Protein AF-A0A0S8GE88-F1 (afdb_monomer)

pLDDT: mean 84.16, std 20.48, range [30.36, 98.69]

Mean predicted aligned error: 9.31 Å

Solvent-accessible surface area (backbone atoms only — not comparable to full-atom values): 10341 Å² total; per-residue (Å²): 136,87,84,93,85,81,88,79,83,80,88,72,86,76,81,79,76,88,73,62,73,61,59,55,52,48,56,52,53,50,53,52,52,50,49,49,40,32,50,68,75,67,58,43,57,69,58,52,40,49,48,49,52,51,50,50,52,45,52,56,54,53,48,35,60,75,75,68,49,92,78,54,67,68,59,51,56,49,44,54,44,34,66,74,46,48,46,66,66,29,66,48,44,60,76,39,39,92,66,48,50,63,55,52,54,48,35,53,52,32,36,55,54,24,50,58,34,42,78,68,70,62,64,49,77,63,34,56,58,29,62,52,36,64,48,59,52,52,45,49,51,40,26,75,76,62,34,63,70,54,26,64,70,44,39,66,61,51,56,65,68,62,81,78,53,74,68,59,60,54,54,61,58,74,74,108

Nearest PDB structures (foldseek):
  4txp-assembly2_B  TM=2.944E-01  e=5.274E-01  Homo sapiens
  4txp-assembly3_C  TM=3.033E-01  e=9.139E-01  Homo sapiens

Foldseek 3Di:
DDDDDDDDDDPDPPDPDDPDPVVVVVVVVLLVVQLCCVCPVLVADPLLSVLLSLVVLVLVQVVCVVVVHDDDPVSVVVNVCCVPPVNCVRPLCVVCVVPLVVLVVQLVVLQVVLVVCLVVLNHDPSSVVSPVSSLVSVLVSSCVGPNDVSSVVCSVVSVVSDDDDRVNVNVVSVVD

Radius of gyration: 21.42 Å; Cα contacts (8 Å, |Δi|>4): 110; chains: 1; bounding box: 76×57×39 Å

Structure (mmCIF, N/CA/C/O backbone):
data_AF-A0A0S8GE88-F1
#
_entry.id   AF-A0A0S8GE88-F1
#
loop_
_atom_site.group_PDB
_atom_site.id
_atom_site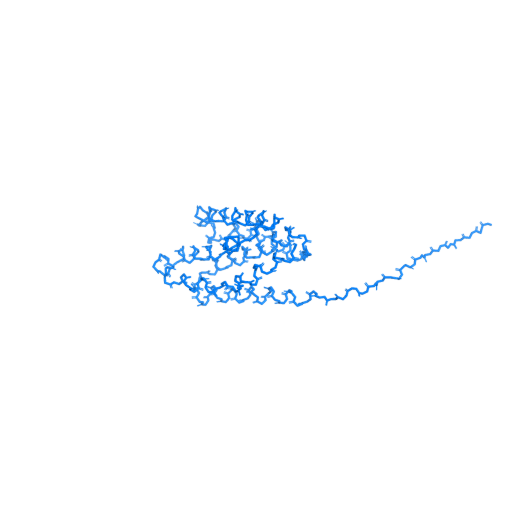.type_symbol
_atom_site.label_atom_id
_atom_site.label_alt_id
_atom_site.label_comp_id
_atom_site.label_asym_id
_atom_site.label_entity_id
_atom_site.label_seq_id
_atom_site.pdbx_PDB_ins_code
_atom_site.Cartn_x
_atom_site.Cartn_y
_atom_site.Cartn_z
_atom_site.occupancy
_atom_site.B_iso_or_equiv
_atom_site.auth_seq_id
_atom_site.auth_comp_id
_atom_site.auth_asym_id
_atom_site.auth_atom_id
_atom_site.pdbx_PDB_model_num
ATOM 1 N N . MET A 1 1 ? 59.898 -41.621 -10.191 1.00 41.25 1 MET A N 1
ATOM 2 C CA . MET A 1 1 ? 59.083 -40.685 -10.989 1.00 41.25 1 MET A CA 1
ATOM 3 C C . MET A 1 1 ? 57.942 -40.261 -10.077 1.00 41.25 1 MET A C 1
ATOM 5 O O . MET A 1 1 ? 57.017 -41.038 -9.924 1.00 41.25 1 MET A O 1
ATOM 9 N N . ASP A 1 2 ? 58.144 -39.310 -9.156 1.00 39.00 2 ASP A N 1
ATOM 10 C CA . ASP A 1 2 ? 58.338 -37.850 -9.366 1.00 39.00 2 ASP A CA 1
ATOM 11 C C . ASP A 1 2 ? 57.037 -37.263 -9.960 1.00 39.00 2 ASP A C 1
ATOM 13 O O . ASP A 1 2 ? 56.684 -37.675 -11.058 1.00 39.00 2 ASP A O 1
ATOM 17 N N . ARG A 1 3 ? 56.228 -36.384 -9.341 1.00 37.03 3 ARG A N 1
ATOM 18 C CA . ARG A 1 3 ? 56.224 -35.611 -8.076 1.00 37.03 3 ARG A CA 1
ATOM 19 C C . ARG A 1 3 ? 54.774 -35.056 -7.879 1.00 37.03 3 ARG A C 1
ATOM 21 O O . ARG A 1 3 ? 54.096 -34.901 -8.895 1.00 37.03 3 ARG A O 1
ATOM 28 N N . PRO A 1 4 ? 54.272 -34.754 -6.662 1.00 53.38 4 PRO A N 1
ATOM 29 C CA . PRO A 1 4 ? 53.002 -34.037 -6.439 1.00 53.38 4 PRO A CA 1
ATOM 30 C C . PRO A 1 4 ? 53.223 -32.524 -6.225 1.00 53.38 4 PRO A C 1
ATOM 32 O O . PRO A 1 4 ? 54.202 -32.177 -5.581 1.00 53.38 4 PRO A O 1
ATOM 35 N N . GLU A 1 5 ? 52.332 -31.661 -6.737 1.00 39.34 5 GLU A N 1
ATOM 36 C CA . GLU A 1 5 ? 52.124 -30.218 -6.423 1.00 39.34 5 GLU A CA 1
ATOM 37 C C . GLU A 1 5 ? 51.097 -29.680 -7.459 1.00 39.34 5 GLU A C 1
ATOM 39 O O . GLU A 1 5 ? 51.093 -30.135 -8.596 1.00 39.34 5 GLU A O 1
ATOM 44 N N . GLU A 1 6 ? 50.104 -28.830 -7.185 1.00 36.81 6 GLU A N 1
ATOM 45 C CA . GLU A 1 6 ? 50.173 -27.544 -6.497 1.00 36.81 6 GLU A CA 1
ATOM 46 C C . GLU A 1 6 ? 48.741 -27.057 -6.174 1.00 36.81 6 GLU A C 1
ATOM 48 O O . GLU A 1 6 ? 47.861 -27.012 -7.038 1.00 36.81 6 GLU A O 1
ATOM 53 N N . ILE A 1 7 ? 48.519 -26.654 -4.923 1.00 42.94 7 ILE A N 1
ATOM 54 C CA . ILE A 1 7 ? 47.364 -25.865 -4.486 1.00 42.94 7 ILE A CA 1
ATOM 55 C C . ILE A 1 7 ? 47.574 -24.441 -5.003 1.00 42.94 7 ILE A C 1
ATOM 57 O O . ILE A 1 7 ? 48.493 -23.755 -4.557 1.00 42.94 7 ILE A O 1
ATOM 61 N N . ARG A 1 8 ? 46.714 -23.963 -5.907 1.00 39.31 8 ARG A N 1
ATOM 62 C CA . ARG A 1 8 ? 46.673 -22.541 -6.265 1.00 39.31 8 ARG A CA 1
ATOM 63 C C . ARG A 1 8 ? 45.590 -21.835 -5.462 1.00 39.31 8 ARG A C 1
ATOM 65 O O . ARG A 1 8 ? 44.418 -21.842 -5.824 1.00 39.31 8 ARG A O 1
ATOM 72 N N . HIS A 1 9 ? 46.023 -21.213 -4.366 1.00 37.72 9 HIS A N 1
ATOM 73 C CA . HIS A 1 9 ? 45.355 -20.047 -3.799 1.00 37.72 9 HIS A CA 1
ATOM 74 C C . HIS A 1 9 ? 45.225 -18.993 -4.899 1.00 37.72 9 HIS A C 1
ATOM 76 O O . HIS A 1 9 ? 46.240 -18.493 -5.379 1.00 37.72 9 HIS A O 1
ATOM 82 N N . ASN A 1 10 ? 43.999 -18.638 -5.280 1.00 39.41 10 ASN A N 1
ATOM 83 C CA . ASN A 1 10 ? 43.773 -17.407 -6.023 1.00 39.41 10 ASN A CA 1
ATOM 84 C C . ASN A 1 10 ? 43.299 -16.341 -5.034 1.00 39.41 10 ASN A C 1
ATOM 86 O O . ASN A 1 10 ? 42.121 -16.250 -4.692 1.00 39.41 10 ASN A O 1
ATOM 90 N N . ALA A 1 11 ? 44.274 -15.595 -4.515 1.00 42.03 11 ALA A N 1
ATOM 91 C CA . ALA A 1 11 ? 44.057 -14.331 -3.841 1.00 42.03 11 ALA A CA 1
ATOM 92 C C . ALA A 1 11 ? 43.712 -13.289 -4.910 1.00 42.03 11 ALA A C 1
ATOM 94 O O . ALA A 1 11 ? 44.535 -12.960 -5.758 1.00 42.03 11 ALA A 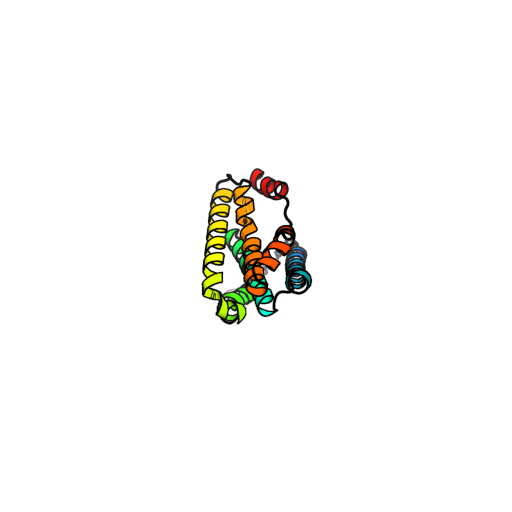O 1
ATOM 95 N N . GLY A 1 12 ? 42.478 -12.806 -4.867 1.00 30.36 12 GLY A N 1
ATOM 96 C CA . GLY A 1 12 ? 41.961 -11.779 -5.764 1.00 30.36 12 GLY A CA 1
ATOM 97 C C . GLY A 1 12 ? 40.589 -11.308 -5.303 1.00 30.36 12 GLY A C 1
ATOM 98 O O . GLY A 1 12 ? 39.675 -11.184 -6.106 1.00 30.36 12 GLY A O 1
ATOM 99 N N . ALA A 1 13 ? 40.417 -11.128 -3.990 1.00 36.03 13 ALA A N 1
ATOM 100 C CA . ALA A 1 13 ? 39.275 -10.404 -3.452 1.00 36.03 13 ALA A CA 1
ATOM 101 C C . ALA A 1 13 ? 39.539 -8.911 -3.673 1.00 36.03 13 ALA A C 1
ATOM 103 O O . ALA A 1 13 ? 40.046 -8.216 -2.791 1.00 36.03 13 ALA A O 1
ATOM 104 N N . GLU A 1 14 ? 39.263 -8.438 -4.887 1.00 34.78 14 GLU A N 1
ATOM 105 C CA . GLU A 1 14 ? 39.133 -7.010 -5.124 1.00 34.78 14 GLU A CA 1
ATOM 106 C C . GLU A 1 14 ? 37.855 -6.528 -4.439 1.00 34.78 14 GLU A C 1
ATOM 108 O O . GLU A 1 14 ? 36.727 -6.913 -4.745 1.00 34.78 14 GLU A O 1
ATOM 113 N N . ASN A 1 15 ? 38.112 -5.728 -3.416 1.00 44.31 15 ASN A N 1
ATOM 114 C CA . ASN A 1 15 ? 37.188 -5.012 -2.570 1.00 44.31 15 ASN A CA 1
ATOM 115 C C . ASN A 1 15 ? 36.405 -3.998 -3.421 1.00 44.31 15 ASN A C 1
ATOM 117 O O . ASN A 1 15 ? 36.845 -2.862 -3.597 1.00 44.31 15 ASN A O 1
ATOM 121 N N . VAL A 1 16 ? 35.259 -4.408 -3.970 1.00 41.22 16 VAL A N 1
ATOM 122 C CA . VAL A 1 16 ? 34.260 -3.460 -4.475 1.00 41.22 16 VAL A CA 1
ATOM 123 C C . VAL A 1 16 ? 33.469 -2.976 -3.268 1.00 41.22 16 VAL A C 1
ATOM 125 O O . VAL A 1 16 ? 32.719 -3.724 -2.639 1.00 41.22 16 VAL A O 1
ATOM 128 N N . GLY A 1 17 ? 33.753 -1.729 -2.909 1.00 34.91 17 GLY A N 1
ATOM 129 C CA . GLY A 1 17 ? 33.316 -1.075 -1.692 1.00 34.91 17 GLY A CA 1
ATOM 130 C C . GLY A 1 17 ? 31.812 -1.141 -1.448 1.00 34.91 17 GLY A C 1
ATOM 131 O O . GLY A 1 17 ? 30.974 -0.922 -2.317 1.00 34.91 17 GLY A O 1
ATOM 132 N N . SER A 1 18 ? 31.520 -1.393 -0.181 1.00 44.56 18 SER A N 1
ATOM 133 C CA . SER A 1 18 ? 30.274 -1.175 0.534 1.00 44.56 18 SER A CA 1
ATOM 134 C C . SER A 1 18 ? 29.598 0.169 0.208 1.00 44.56 18 SER A C 1
ATOM 136 O O . SER A 1 18 ? 29.908 1.182 0.831 1.00 44.56 18 SER A O 1
ATOM 138 N N . GLN A 1 19 ? 28.615 0.156 -0.693 1.00 37.94 19 GLN A N 1
ATOM 139 C CA . GLN A 1 19 ? 27.530 1.157 -0.748 1.00 37.94 19 GLN A CA 1
ATOM 140 C C . GLN A 1 19 ? 26.237 0.654 -0.066 1.00 37.94 19 GLN A C 1
ATOM 142 O O . GLN A 1 19 ? 25.226 1.340 -0.012 1.00 37.94 19 GLN A O 1
ATOM 147 N N . GLN A 1 20 ? 26.272 -0.554 0.501 1.00 43.31 20 GLN A N 1
ATOM 148 C CA . GLN A 1 20 ? 25.097 -1.303 0.950 1.00 43.31 20 GLN A CA 1
ATOM 149 C C . GLN A 1 20 ? 24.474 -0.972 2.328 1.00 43.31 20 GLN A C 1
ATOM 151 O O . GLN A 1 20 ? 23.284 -1.244 2.490 1.00 43.31 20 GLN A O 1
ATOM 156 N N . PRO A 1 21 ? 25.183 -0.423 3.338 1.00 37.91 21 PRO A N 1
ATOM 157 C CA . PRO A 1 21 ? 24.566 -0.206 4.650 1.00 37.91 21 PRO A CA 1
ATOM 158 C C . PRO A 1 21 ? 23.603 0.995 4.692 1.00 37.91 21 PRO A C 1
ATOM 160 O O . PRO A 1 21 ? 22.687 0.991 5.514 1.00 37.91 21 PRO A O 1
ATOM 163 N N . ASP A 1 22 ? 23.765 1.990 3.813 1.00 42.00 22 ASP A N 1
ATOM 164 C CA . ASP A 1 22 ? 22.958 3.220 3.846 1.00 42.00 22 ASP A CA 1
ATOM 165 C C . ASP A 1 22 ? 21.571 3.061 3.198 1.00 42.00 22 ASP A C 1
ATOM 167 O O . ASP A 1 22 ? 20.596 3.566 3.756 1.00 42.00 22 ASP A O 1
ATOM 171 N N . LEU A 1 23 ? 21.435 2.287 2.110 1.00 47.47 23 LEU A N 1
ATOM 172 C CA . LEU A 1 23 ? 20.125 2.030 1.480 1.00 47.47 23 LEU A CA 1
ATOM 173 C C . LEU A 1 23 ? 19.168 1.273 2.415 1.00 47.47 23 LEU A C 1
ATOM 175 O O . LEU A 1 23 ? 18.019 1.673 2.596 1.00 47.47 23 LEU A O 1
ATOM 179 N N . LYS A 1 24 ? 19.659 0.217 3.080 1.00 47.62 24 LYS A N 1
ATOM 180 C CA . LYS A 1 24 ? 18.860 -0.568 4.038 1.00 47.62 24 LYS A CA 1
ATOM 181 C C . LYS A 1 24 ? 18.435 0.250 5.245 1.00 47.62 24 LYS A C 1
ATOM 183 O O . LYS A 1 24 ? 17.316 0.117 5.738 1.00 47.62 24 LYS A O 1
ATOM 188 N N . ARG A 1 25 ? 19.333 1.109 5.734 1.00 44.47 25 ARG A N 1
ATOM 189 C CA . ARG A 1 25 ? 19.006 2.044 6.808 1.00 44.47 25 ARG A CA 1
ATOM 190 C C . ARG A 1 25 ? 17.878 2.973 6.366 1.00 44.47 25 ARG A C 1
ATOM 192 O O . ARG A 1 25 ? 16.945 3.150 7.138 1.00 44.47 25 ARG A O 1
ATOM 199 N N . GLY A 1 26 ? 17.926 3.480 5.132 1.00 50.88 26 GLY A N 1
ATOM 200 C CA . GLY A 1 26 ? 16.847 4.248 4.506 1.00 50.88 26 GLY A CA 1
ATOM 201 C C . GLY A 1 26 ? 15.517 3.493 4.492 1.00 50.88 26 GLY A C 1
ATOM 202 O O . GLY A 1 26 ? 14.560 3.944 5.113 1.00 50.88 26 GLY A O 1
ATOM 203 N N . GLN A 1 27 ? 15.457 2.304 3.886 1.00 57.09 27 GLN A N 1
ATOM 204 C CA . GLN A 1 27 ? 14.223 1.504 3.788 1.00 57.09 27 GLN A CA 1
ATOM 205 C C . GLN A 1 27 ? 13.618 1.146 5.160 1.00 57.09 27 GLN A C 1
ATOM 207 O O . GLN A 1 27 ? 12.407 1.274 5.359 1.00 57.09 27 GLN A O 1
ATOM 212 N N . HIS A 1 28 ? 14.440 0.767 6.145 1.00 55.78 28 HIS A N 1
ATOM 213 C CA . HIS A 1 28 ? 13.969 0.520 7.514 1.00 55.78 28 HIS A CA 1
ATOM 214 C C . HIS A 1 28 ? 13.472 1.794 8.213 1.00 55.78 28 HIS A C 1
ATOM 216 O O . HIS A 1 28 ? 12.466 1.746 8.927 1.00 55.78 28 HIS A O 1
ATOM 222 N N . LEU A 1 29 ? 14.144 2.933 8.008 1.00 51.34 29 LEU A N 1
ATOM 223 C CA . LEU A 1 29 ? 13.694 4.231 8.518 1.00 51.34 29 LEU A CA 1
ATOM 224 C C . LEU A 1 29 ? 12.351 4.633 7.888 1.00 51.34 29 LEU A C 1
ATOM 226 O O . LEU A 1 29 ? 11.464 5.097 8.605 1.00 51.34 29 LEU A O 1
ATOM 230 N N . HIS A 1 30 ? 12.158 4.371 6.592 1.00 76.06 30 HIS A N 1
ATOM 231 C CA . HIS A 1 30 ? 10.892 4.610 5.899 1.00 76.06 30 HIS A CA 1
ATOM 232 C C . HIS A 1 30 ? 9.769 3.711 6.427 1.00 76.06 30 HIS A C 1
ATOM 234 O O . HIS A 1 30 ? 8.693 4.215 6.741 1.00 76.06 30 HIS A O 1
ATOM 240 N N . ALA A 1 31 ? 10.018 2.412 6.624 1.00 82.38 31 ALA A N 1
ATOM 241 C CA . ALA A 1 31 ? 9.021 1.488 7.171 1.00 82.38 31 ALA A CA 1
ATOM 242 C C . ALA A 1 31 ? 8.600 1.849 8.610 1.00 82.38 31 ALA A C 1
ATOM 244 O O . ALA A 1 31 ? 7.418 1.767 8.947 1.00 82.38 31 ALA A O 1
ATOM 245 N N . SER A 1 32 ? 9.542 2.287 9.455 1.00 85.19 32 SER A N 1
ATOM 246 C CA . SER A 1 32 ? 9.224 2.754 10.812 1.00 85.19 32 SER A CA 1
ATOM 247 C C . SER A 1 32 ? 8.385 4.032 10.789 1.00 85.19 32 SER A C 1
ATOM 249 O O . SER A 1 32 ? 7.385 4.112 11.497 1.00 85.19 32 SER A O 1
ATOM 251 N N . ALA A 1 33 ? 8.744 5.007 9.948 1.00 87.81 33 ALA A N 1
ATOM 252 C CA . ALA A 1 33 ? 7.982 6.247 9.809 1.00 87.81 33 ALA A CA 1
ATOM 253 C C . ALA A 1 33 ? 6.565 5.996 9.261 1.00 87.81 33 ALA A C 1
ATOM 255 O O . ALA A 1 33 ? 5.597 6.565 9.764 1.00 87.81 33 ALA A O 1
ATOM 256 N N . LEU A 1 34 ? 6.428 5.097 8.279 1.00 91.31 34 LEU A N 1
ATOM 257 C CA . LEU A 1 34 ? 5.138 4.637 7.754 1.00 91.31 34 LEU A CA 1
ATOM 258 C C . LEU A 1 34 ? 4.286 4.000 8.852 1.00 91.31 34 LEU A C 1
ATOM 260 O O . LEU A 1 34 ? 3.116 4.349 9.008 1.00 91.31 34 LEU A O 1
ATOM 264 N N . LYS A 1 35 ? 4.877 3.106 9.650 1.00 94.44 35 LYS A N 1
ATOM 265 C CA . LYS A 1 35 ? 4.193 2.466 10.776 1.00 94.44 35 LYS A CA 1
ATOM 266 C C . LYS A 1 35 ? 3.692 3.494 11.784 1.00 94.44 35 LYS A C 1
ATOM 268 O O . LYS A 1 35 ? 2.525 3.444 12.173 1.00 94.44 35 LYS A O 1
ATOM 273 N N . ASP A 1 36 ? 4.551 4.424 12.185 1.00 93.44 36 ASP A N 1
ATOM 274 C CA . ASP A 1 36 ? 4.181 5.478 13.124 1.00 93.44 36 ASP A CA 1
ATOM 275 C C . ASP A 1 36 ? 3.064 6.344 12.546 1.00 93.44 36 ASP A C 1
ATOM 277 O O . ASP A 1 36 ? 2.093 6.631 13.242 1.00 93.44 36 ASP A O 1
ATOM 281 N N . HIS A 1 37 ? 3.123 6.694 11.261 1.00 93.19 37 HIS A N 1
ATOM 282 C CA . HIS A 1 37 ? 2.061 7.448 10.603 1.00 93.19 37 HIS A CA 1
ATOM 283 C C . HIS A 1 37 ? 0.725 6.688 10.593 1.00 93.19 37 HIS A C 1
ATOM 285 O O . HIS A 1 37 ? -0.312 7.254 10.947 1.00 93.19 37 HIS A O 1
ATOM 291 N N . PHE A 1 38 ? 0.736 5.396 10.256 1.00 96.75 38 PHE A N 1
ATOM 292 C CA . PHE A 1 38 ? -0.459 4.549 10.255 1.00 96.75 38 PHE A CA 1
ATOM 293 C C . PHE A 1 38 ? -1.110 4.465 11.634 1.00 96.75 38 PHE A C 1
ATOM 295 O O . PHE A 1 38 ? -2.327 4.600 11.748 1.00 96.75 38 PHE A O 1
ATOM 302 N N . LEU A 1 39 ? -0.308 4.285 12.682 1.00 97.25 39 LEU A N 1
ATOM 303 C CA . LEU A 1 39 ? -0.817 4.103 14.039 1.00 97.25 39 LEU A CA 1
ATOM 304 C C . LEU A 1 39 ? -1.192 5.423 14.717 1.00 97.25 39 LEU A C 1
ATOM 306 O O . LEU A 1 39 ? -2.176 5.473 15.448 1.00 97.25 39 LEU A O 1
ATOM 310 N N . THR A 1 40 ? -0.427 6.492 14.495 1.00 94.50 40 THR A N 1
ATOM 311 C CA . THR A 1 40 ? -0.589 7.753 15.240 1.00 94.50 40 THR A CA 1
ATOM 312 C C . THR A 1 40 ? -1.397 8.792 14.480 1.00 94.50 40 THR A C 1
ATOM 314 O O . THR A 1 40 ? -2.252 9.450 15.066 1.00 94.50 40 THR A O 1
ATOM 317 N N . THR A 1 41 ? -1.153 8.942 13.176 1.00 93.31 41 THR A N 1
ATOM 318 C CA . THR A 1 41 ? -1.787 9.989 12.366 1.00 93.31 41 THR A CA 1
ATOM 319 C C . THR A 1 41 ? -3.088 9.485 11.767 1.00 93.31 41 THR A C 1
ATOM 321 O O . THR A 1 41 ? -4.123 10.133 11.902 1.00 93.31 41 THR A O 1
ATOM 324 N N . LEU A 1 42 ? -3.058 8.301 11.153 1.00 95.44 42 LEU A N 1
ATOM 325 C CA . LEU A 1 42 ? -4.250 7.695 10.562 1.00 95.44 42 LEU A CA 1
ATOM 326 C C . LEU A 1 42 ? -5.102 6.939 11.587 1.00 95.44 42 LEU A C 1
ATOM 328 O O . LEU A 1 42 ? -6.253 6.635 11.296 1.00 95.44 42 LEU A O 1
ATOM 332 N N . SER A 1 43 ? -4.560 6.666 12.781 1.00 97.25 43 SER A N 1
ATOM 333 C CA . SER A 1 43 ? -5.240 5.919 13.851 1.00 97.25 43 SER A CA 1
ATOM 334 C C . SER A 1 43 ? -5.781 4.555 13.396 1.00 97.25 43 SER A C 1
ATOM 336 O O . SER A 1 43 ? -6.832 4.106 13.859 1.00 97.25 43 SER A O 1
ATOM 338 N N . LEU A 1 44 ? -5.067 3.890 12.480 1.00 98.38 44 LEU A N 1
ATOM 339 C CA . LEU A 1 44 ? -5.471 2.590 11.957 1.00 98.38 44 LEU A CA 1
ATOM 340 C C . LEU A 1 44 ? -5.385 1.506 13.044 1.00 98.38 44 LEU A C 1
ATOM 342 O O . LEU A 1 44 ? -4.457 1.518 13.858 1.00 98.38 44 LEU A O 1
ATOM 346 N N . PRO A 1 45 ? -6.290 0.508 13.022 1.00 98.44 45 PRO A N 1
ATOM 347 C CA . PRO A 1 45 ? -6.119 -0.720 13.790 1.00 98.44 45 PRO A CA 1
ATOM 348 C C . PRO A 1 45 ? -4.776 -1.389 13.483 1.00 98.44 45 PRO A C 1
ATOM 350 O O . PRO A 1 45 ? -4.295 -1.344 12.345 1.00 98.44 45 PRO A O 1
ATOM 353 N N . GLN A 1 46 ? -4.194 -2.054 14.481 1.00 98.19 46 GLN A N 1
ATOM 354 C CA . GLN A 1 46 ? -2.863 -2.651 14.365 1.00 98.19 46 GLN A CA 1
ATOM 355 C C . GLN A 1 46 ? -2.780 -3.667 13.220 1.00 98.19 46 GLN A C 1
ATOM 357 O O . GLN A 1 46 ? -1.794 -3.695 12.491 1.00 98.19 46 GLN A O 1
ATOM 362 N N . GLU A 1 47 ? -3.825 -4.466 13.024 1.00 98.44 47 GLU A N 1
ATOM 363 C CA . GLU A 1 47 ? -3.902 -5.481 11.978 1.00 98.44 47 GLU A CA 1
ATOM 364 C C . GLU A 1 47 ? -3.938 -4.852 10.581 1.00 98.44 47 GLU A C 1
ATOM 366 O O . GLU A 1 47 ? -3.299 -5.366 9.664 1.00 98.44 47 GLU A O 1
ATOM 371 N N . ALA A 1 48 ? -4.637 -3.724 10.424 1.00 98.62 48 ALA A N 1
ATOM 372 C CA . ALA A 1 48 ? -4.700 -2.986 9.164 1.00 98.62 48 ALA A CA 1
ATOM 373 C C . ALA A 1 48 ? -3.357 -2.314 8.843 1.00 98.62 48 ALA A C 1
ATOM 375 O O . ALA A 1 48 ? -2.876 -2.405 7.714 1.00 98.62 48 ALA A O 1
ATOM 376 N N . ALA A 1 49 ? -2.729 -1.688 9.844 1.00 98.31 49 ALA A N 1
ATOM 377 C CA . ALA A 1 49 ? -1.407 -1.086 9.703 1.00 98.31 49 ALA A CA 1
ATOM 378 C C . ALA A 1 49 ? -0.341 -2.138 9.363 1.00 98.31 49 ALA A C 1
ATOM 380 O O . ALA A 1 49 ? 0.460 -1.919 8.458 1.00 98.31 49 ALA A O 1
ATOM 381 N N . GLN A 1 50 ? -0.356 -3.293 10.040 1.00 98.12 50 GLN A N 1
ATOM 382 C CA . GLN A 1 50 ? 0.572 -4.387 9.753 1.00 98.12 50 GLN A CA 1
ATOM 383 C C . GLN A 1 50 ? 0.383 -4.911 8.329 1.00 98.12 50 GLN A C 1
ATOM 385 O O . GLN A 1 50 ? 1.356 -5.039 7.599 1.00 98.12 50 GLN A O 1
ATOM 390 N N . TRP A 1 51 ? -0.864 -5.126 7.903 1.00 98.50 51 TRP A N 1
ATOM 391 C CA . TRP A 1 51 ? -1.140 -5.593 6.548 1.00 98.50 51 TRP A CA 1
ATOM 392 C C . TRP A 1 51 ? -0.667 -4.605 5.470 1.00 98.50 51 TRP A C 1
ATOM 394 O O . TRP A 1 51 ? -0.104 -5.021 4.461 1.00 98.50 51 TRP A O 1
ATOM 404 N N . LEU A 1 52 ? -0.843 -3.295 5.684 1.00 98.06 52 LEU A N 1
ATOM 405 C CA .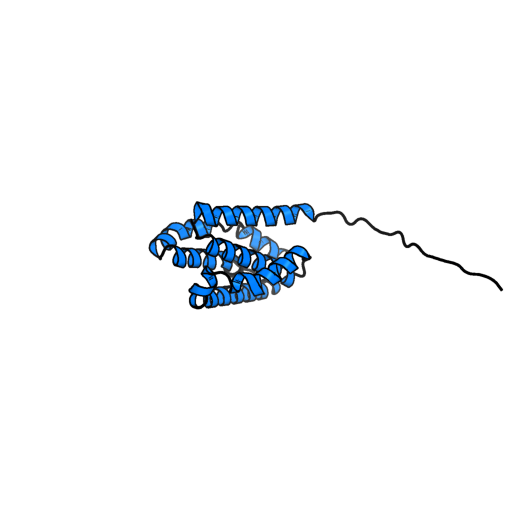 LEU A 1 52 ? -0.301 -2.271 4.787 1.00 98.06 52 LEU A CA 1
ATOM 406 C C . LEU A 1 52 ? 1.234 -2.306 4.740 1.00 98.06 52 LEU A C 1
ATOM 408 O O . LEU A 1 52 ? 1.810 -2.233 3.660 1.00 98.06 52 LEU A O 1
ATOM 412 N N . LEU A 1 53 ? 1.907 -2.470 5.881 1.00 97.38 53 LEU A N 1
ATOM 413 C CA . LEU A 1 53 ? 3.369 -2.596 5.927 1.00 97.38 53 LEU A CA 1
ATOM 414 C C . LEU A 1 53 ? 3.872 -3.858 5.212 1.00 97.38 53 LEU A C 1
ATOM 416 O O . LEU A 1 53 ? 4.904 -3.804 4.541 1.00 97.38 53 LEU A O 1
ATOM 420 N N . ASP A 1 54 ? 3.141 -4.968 5.312 1.00 97.69 54 ASP A N 1
ATOM 421 C CA . ASP A 1 54 ? 3.465 -6.196 4.583 1.00 97.69 54 ASP A CA 1
ATOM 422 C C . ASP A 1 54 ? 3.304 -5.979 3.071 1.00 97.69 54 ASP A C 1
ATOM 424 O O . ASP A 1 54 ? 4.196 -6.340 2.304 1.00 97.69 54 ASP A O 1
ATOM 428 N N . ILE A 1 55 ? 2.237 -5.296 2.636 1.00 97.62 55 ILE A N 1
ATOM 429 C CA . ILE A 1 55 ? 2.063 -4.883 1.234 1.00 97.62 55 ILE A CA 1
ATOM 430 C C . ILE A 1 55 ? 3.201 -3.969 0.776 1.00 97.62 55 ILE A C 1
ATOM 432 O O . ILE A 1 55 ? 3.754 -4.194 -0.296 1.00 97.62 55 ILE A O 1
ATOM 436 N N . TRP A 1 56 ? 3.578 -2.967 1.572 1.00 95.56 56 TRP A N 1
ATOM 437 C CA . TRP A 1 56 ? 4.701 -2.083 1.258 1.00 95.56 56 TRP A CA 1
ATOM 438 C C . TRP A 1 56 ? 5.989 -2.876 1.033 1.00 95.56 56 TRP A C 1
ATOM 440 O O . TRP A 1 56 ? 6.661 -2.689 0.025 1.00 95.56 56 TRP A O 1
ATOM 450 N N . ALA A 1 57 ? 6.297 -3.820 1.923 1.00 95.19 57 ALA A N 1
ATOM 451 C CA . ALA A 1 57 ? 7.448 -4.698 1.765 1.00 95.19 57 ALA A CA 1
ATOM 452 C C . ALA A 1 57 ? 7.396 -5.531 0.472 1.00 95.19 57 ALA A C 1
ATOM 454 O O . ALA A 1 57 ? 8.428 -5.712 -0.169 1.00 95.19 57 ALA A O 1
ATOM 455 N N . CYS A 1 58 ? 6.213 -6.015 0.079 1.00 95.94 58 CYS A N 1
ATOM 456 C CA . CYS A 1 58 ? 6.035 -6.719 -1.192 1.00 95.94 58 CYS A CA 1
ATOM 457 C C . CYS A 1 58 ? 6.292 -5.804 -2.386 1.00 95.94 58 CYS A C 1
ATOM 459 O O . CYS A 1 58 ? 6.947 -6.227 -3.329 1.00 95.94 58 CYS A O 1
ATOM 461 N N . ILE A 1 59 ? 5.779 -4.570 -2.341 1.00 94.19 59 ILE A N 1
ATOM 462 C CA . ILE A 1 59 ? 5.972 -3.580 -3.405 1.00 94.19 59 ILE A CA 1
ATOM 463 C C . ILE A 1 59 ? 7.463 -3.338 -3.613 1.00 94.19 59 ILE A C 1
ATOM 465 O O . ILE A 1 59 ? 7.929 -3.510 -4.728 1.00 94.19 59 ILE A O 1
ATOM 469 N N . GLN A 1 60 ? 8.203 -3.016 -2.546 1.00 92.44 60 GLN A N 1
ATOM 470 C CA . GLN A 1 60 ? 9.644 -2.757 -2.634 1.00 92.44 60 GLN A CA 1
ATOM 471 C C . GLN A 1 60 ? 10.401 -3.965 -3.207 1.00 92.44 60 GLN A C 1
ATOM 473 O O . GLN A 1 60 ? 11.128 -3.828 -4.181 1.00 92.44 60 GLN A O 1
ATOM 478 N N . LEU A 1 61 ? 10.163 -5.168 -2.668 1.00 95.44 61 LEU A N 1
ATOM 479 C CA . LEU A 1 61 ? 10.853 -6.371 -3.138 1.00 95.44 61 LEU A CA 1
ATOM 480 C C . LEU A 1 61 ? 10.523 -6.703 -4.602 1.00 95.44 61 LEU A C 1
ATOM 482 O O . LEU A 1 61 ? 11.392 -7.145 -5.344 1.00 95.44 61 LEU A O 1
ATOM 486 N N . PHE A 1 62 ? 9.261 -6.577 -5.015 1.00 95.19 62 PHE A N 1
ATOM 487 C CA . PHE A 1 62 ? 8.861 -6.922 -6.381 1.00 95.19 62 PHE A CA 1
ATOM 488 C C . PHE A 1 62 ? 9.340 -5.895 -7.410 1.00 95.19 62 PHE A C 1
ATOM 490 O O . PHE A 1 62 ? 9.590 -6.293 -8.546 1.00 95.19 62 PHE A O 1
ATOM 497 N N . ASP A 1 63 ? 9.510 -4.631 -7.015 1.00 93.06 63 ASP A N 1
ATOM 498 C CA . ASP A 1 63 ? 10.177 -3.607 -7.829 1.00 93.06 63 ASP A CA 1
ATOM 499 C C . ASP A 1 63 ? 11.653 -3.980 -8.032 1.00 93.06 63 ASP A C 1
ATOM 501 O O . ASP A 1 63 ? 12.075 -4.156 -9.172 1.00 93.06 63 ASP A O 1
ATOM 505 N N . ASP A 1 64 ? 12.383 -4.286 -6.946 1.00 94.50 64 ASP A N 1
ATOM 506 C CA . ASP A 1 64 ? 13.783 -4.738 -7.019 1.00 94.50 64 ASP A CA 1
ATOM 507 C C . ASP A 1 64 ? 13.932 -5.971 -7.942 1.00 94.50 64 ASP A C 1
ATOM 509 O O . ASP A 1 64 ? 14.877 -6.085 -8.725 1.00 94.50 64 ASP A O 1
ATOM 513 N N . VAL A 1 65 ? 12.980 -6.917 -7.886 1.00 95.12 65 VAL A N 1
ATOM 514 C CA . VAL A 1 65 ? 12.946 -8.083 -8.792 1.00 95.12 65 VAL A CA 1
ATOM 515 C C . VAL A 1 65 ? 12.775 -7.658 -10.251 1.00 95.12 65 VAL A C 1
ATOM 517 O O . VAL A 1 65 ? 13.438 -8.223 -11.124 1.00 95.12 65 VAL A O 1
ATOM 520 N N . ALA A 1 66 ? 11.858 -6.732 -10.533 1.00 93.00 66 ALA A N 1
ATOM 521 C CA . ALA A 1 66 ? 11.554 -6.290 -11.891 1.00 93.00 66 ALA A CA 1
ATOM 522 C C . ALA A 1 66 ? 12.722 -5.514 -12.518 1.00 93.00 66 ALA A C 1
ATOM 524 O O . ALA A 1 66 ? 13.005 -5.686 -13.708 1.00 93.00 66 ALA A O 1
ATOM 525 N N . ASP A 1 67 ? 13.439 -4.736 -11.711 1.00 90.88 67 ASP A N 1
ATOM 526 C CA . ASP A 1 67 ? 14.585 -3.936 -12.151 1.00 90.88 67 ASP A CA 1
ATOM 527 C C . ASP A 1 67 ? 15.903 -4.720 -12.171 1.00 90.88 67 ASP A C 1
ATOM 529 O O . ASP A 1 67 ? 16.891 -4.288 -12.766 1.00 90.88 67 ASP A O 1
ATOM 533 N N . GLY A 1 68 ? 15.895 -5.948 -11.642 1.00 93.62 68 GLY A N 1
ATOM 534 C CA . GLY A 1 68 ? 17.074 -6.810 -11.595 1.00 93.62 68 GLY A CA 1
ATOM 535 C C . GLY A 1 68 ? 18.074 -6.384 -10.522 1.00 93.62 68 GLY A C 1
ATOM 536 O O . GLY A 1 68 ? 19.258 -6.727 -10.610 1.00 93.62 68 GLY A O 1
ATOM 537 N N . ASP A 1 69 ? 17.597 -5.661 -9.513 1.00 94.00 69 ASP A N 1
ATOM 538 C CA . ASP A 1 69 ? 18.388 -5.181 -8.399 1.00 94.00 69 ASP A CA 1
ATOM 539 C C . ASP A 1 69 ? 18.768 -6.301 -7.431 1.00 94.00 69 ASP A C 1
ATOM 541 O O . ASP A 1 69 ? 18.254 -7.428 -7.426 1.00 94.00 69 ASP A O 1
ATOM 545 N N . ARG A 1 70 ? 19.755 -5.999 -6.585 1.00 93.94 70 ARG A N 1
ATOM 546 C CA . ARG A 1 70 ? 20.231 -6.963 -5.600 1.00 93.94 70 ARG A CA 1
ATOM 547 C C . ARG A 1 70 ? 19.225 -7.107 -4.463 1.00 93.94 70 ARG A C 1
ATOM 549 O O . ARG A 1 70 ? 19.142 -6.257 -3.586 1.00 93.94 70 ARG A O 1
ATOM 556 N N . ILE A 1 71 ? 18.634 -8.290 -4.391 1.00 94.31 71 ILE A N 1
ATOM 557 C CA . ILE A 1 71 ? 17.742 -8.692 -3.308 1.00 94.31 71 ILE A CA 1
ATOM 558 C C . ILE A 1 71 ? 18.535 -9.266 -2.132 1.00 94.31 71 ILE A C 1
ATOM 560 O O . ILE A 1 71 ? 19.427 -10.108 -2.297 1.00 94.31 71 ILE A O 1
ATOM 564 N N . ASP A 1 72 ? 18.190 -8.833 -0.925 1.00 93.12 72 ASP A N 1
ATOM 565 C CA . ASP A 1 72 ? 18.693 -9.442 0.296 1.00 93.12 72 ASP A CA 1
ATOM 566 C C . ASP A 1 72 ? 17.936 -10.724 0.654 1.00 93.12 72 ASP A C 1
ATOM 568 O O . ASP A 1 72 ? 16.722 -10.833 0.478 1.00 93.12 72 ASP A O 1
ATOM 572 N N . ARG A 1 73 ? 18.665 -11.715 1.177 1.00 94.25 73 ARG A N 1
ATOM 573 C CA . ARG A 1 73 ? 18.081 -13.020 1.470 1.00 94.25 73 ARG A CA 1
ATOM 574 C C . ARG A 1 73 ? 17.069 -12.970 2.613 1.00 94.25 73 ARG A C 1
ATOM 576 O O . ARG A 1 73 ? 16.036 -13.626 2.503 1.00 94.25 73 ARG A O 1
ATOM 583 N N . ASP A 1 74 ? 17.346 -12.202 3.661 1.00 94.19 74 ASP A N 1
ATOM 584 C CA . ASP A 1 74 ? 16.464 -12.119 4.824 1.00 94.19 74 ASP A CA 1
ATOM 585 C C . ASP A 1 74 ? 15.174 -11.373 4.457 1.00 94.19 74 ASP A C 1
ATOM 587 O O . ASP A 1 74 ? 14.083 -11.771 4.871 1.00 94.19 74 ASP A O 1
ATOM 591 N N . ASP A 1 75 ? 15.279 -10.339 3.616 1.00 91.44 75 ASP A N 1
ATOM 592 C CA . ASP A 1 75 ? 14.118 -9.614 3.096 1.00 91.44 75 ASP A CA 1
ATOM 593 C C . ASP A 1 75 ? 13.253 -10.497 2.190 1.00 91.44 75 ASP A C 1
ATOM 595 O O . ASP A 1 75 ? 12.029 -10.524 2.349 1.00 91.44 75 ASP A O 1
ATOM 599 N N . LEU A 1 76 ? 13.874 -11.285 1.306 1.00 95.94 76 LEU A N 1
ATOM 600 C CA . LEU A 1 76 ? 13.172 -12.269 0.484 1.00 95.94 76 LEU A CA 1
ATOM 601 C C . LEU A 1 76 ? 12.426 -13.297 1.344 1.00 95.94 76 LEU A C 1
ATOM 603 O O . LEU A 1 76 ? 11.229 -13.506 1.148 1.00 95.94 76 LEU A O 1
ATOM 607 N N . ASP A 1 77 ? 13.111 -13.933 2.297 1.00 97.31 77 ASP A N 1
ATOM 608 C CA . ASP A 1 77 ? 12.516 -14.976 3.138 1.00 97.31 77 ASP A CA 1
ATOM 609 C C . ASP A 1 77 ? 11.366 -14.406 3.996 1.00 97.31 77 ASP A C 1
ATOM 611 O O . ASP A 1 77 ? 10.308 -15.036 4.118 1.00 97.31 77 ASP A O 1
ATOM 615 N N . ARG A 1 78 ? 11.514 -13.176 4.510 1.00 96.06 78 ARG A N 1
ATOM 616 C CA . ARG A 1 78 ? 10.451 -12.464 5.235 1.00 96.06 78 ARG A CA 1
ATOM 617 C C . ARG A 1 78 ? 9.237 -12.193 4.352 1.00 96.06 78 ARG A C 1
ATOM 619 O O . ARG A 1 78 ? 8.116 -12.463 4.772 1.00 96.06 78 ARG A O 1
ATOM 626 N N . VAL A 1 79 ? 9.427 -11.657 3.147 1.00 97.50 79 VAL A N 1
ATOM 627 C CA . VAL A 1 79 ? 8.312 -11.316 2.248 1.00 97.50 79 VAL A CA 1
ATOM 628 C C . VAL A 1 79 ? 7.619 -12.569 1.711 1.00 97.50 79 VAL A C 1
ATOM 630 O O . VAL A 1 79 ? 6.395 -12.576 1.592 1.00 97.50 79 VAL A O 1
ATOM 633 N N . ILE A 1 80 ? 8.348 -13.661 1.455 1.00 98.06 80 ILE A N 1
ATOM 634 C CA . ILE A 1 80 ? 7.740 -14.961 1.119 1.00 98.06 80 ILE A CA 1
ATOM 635 C C . ILE A 1 80 ? 6.792 -15.407 2.236 1.00 98.06 80 ILE A C 1
ATOM 637 O O . ILE A 1 80 ? 5.656 -15.801 1.971 1.00 98.06 80 ILE A O 1
ATOM 641 N N . TRP A 1 81 ? 7.234 -15.332 3.492 1.00 98.31 81 TRP A N 1
ATOM 642 C CA . TRP A 1 81 ? 6.392 -15.709 4.623 1.00 98.31 81 TRP A CA 1
ATOM 643 C C . TRP A 1 81 ? 5.201 -14.758 4.797 1.00 98.31 81 TRP A C 1
ATOM 645 O O . TRP A 1 81 ? 4.063 -15.212 4.940 1.00 98.31 81 TRP A O 1
ATOM 655 N N . ALA A 1 82 ? 5.440 -13.449 4.700 1.00 97.38 82 ALA A N 1
ATOM 656 C CA . ALA A 1 82 ? 4.395 -12.441 4.808 1.00 97.38 82 ALA A CA 1
ATOM 657 C C . ALA A 1 82 ? 3.300 -12.653 3.749 1.00 97.38 82 ALA A C 1
ATOM 659 O O . ALA A 1 82 ? 2.120 -12.735 4.078 1.00 97.38 82 ALA A O 1
ATOM 660 N N . THR A 1 83 ? 3.679 -12.836 2.483 1.00 97.56 83 THR A N 1
ATOM 661 C CA . THR A 1 83 ? 2.733 -12.990 1.363 1.00 97.56 83 THR A CA 1
ATOM 662 C C . THR A 1 83 ? 1.931 -14.283 1.409 1.00 97.56 83 THR A C 1
ATOM 664 O O . THR A 1 83 ? 0.739 -14.275 1.097 1.00 97.56 83 THR A O 1
ATOM 667 N N . LEU A 1 84 ? 2.565 -15.400 1.773 1.00 98.00 84 LEU A N 1
ATOM 668 C CA . LEU A 1 84 ? 1.940 -16.721 1.700 1.00 98.00 84 LEU A CA 1
ATOM 669 C C . LEU A 1 84 ? 1.249 -17.139 3.000 1.00 98.00 84 LEU A C 1
ATOM 671 O O . LEU A 1 84 ? 0.365 -17.996 2.961 1.00 98.00 84 LEU A O 1
ATOM 675 N N . VAL A 1 85 ? 1.638 -16.557 4.138 1.00 98.19 85 VAL A N 1
ATOM 676 C CA . VAL A 1 85 ? 1.161 -16.973 5.463 1.00 98.19 85 VAL A CA 1
ATOM 677 C C . VAL A 1 85 ? 0.524 -15.815 6.217 1.00 98.19 85 VAL A C 1
ATOM 679 O O . VAL A 1 85 ? -0.659 -15.892 6.548 1.00 98.19 85 VAL A O 1
ATOM 682 N N . GLU A 1 86 ? 1.264 -14.739 6.485 1.00 98.06 86 GLU A N 1
ATOM 683 C CA . GLU A 1 86 ? 0.807 -13.707 7.429 1.00 98.06 86 GLU A CA 1
ATOM 684 C C . GLU A 1 86 ? -0.304 -12.834 6.852 1.00 98.06 86 GLU A C 1
ATOM 686 O O . GLU A 1 86 ? -1.320 -12.624 7.510 1.00 98.06 86 GLU A O 1
ATOM 691 N N . MET A 1 87 ? -0.172 -12.380 5.606 1.00 98.06 87 MET A N 1
ATOM 692 C CA . MET A 1 87 ? -1.175 -11.546 4.954 1.00 98.06 87 MET A CA 1
ATOM 693 C C . MET A 1 87 ? -2.509 -12.285 4.764 1.00 98.06 87 MET A C 1
ATOM 695 O O . MET A 1 87 ? -3.535 -11.709 5.130 1.00 98.06 87 MET A O 1
ATOM 699 N N . PRO A 1 88 ? -2.560 -13.543 4.268 1.00 97.62 88 PRO A N 1
ATOM 700 C CA . PRO A 1 88 ? -3.810 -14.303 4.220 1.00 97.62 88 PRO A CA 1
ATOM 701 C C . PRO A 1 88 ? -4.405 -14.590 5.606 1.00 97.62 88 PRO A C 1
ATOM 703 O O . PRO A 1 88 ? -5.628 -14.634 5.742 1.00 97.62 88 PRO A O 1
ATOM 706 N N . ALA A 1 89 ? -3.562 -14.780 6.628 1.00 98.12 89 ALA A N 1
ATOM 707 C CA . ALA A 1 89 ? -3.994 -15.035 8.003 1.00 98.12 89 ALA A CA 1
ATOM 708 C C . ALA A 1 89 ? -4.354 -13.761 8.790 1.00 98.12 89 ALA A C 1
ATOM 710 O O . ALA A 1 89 ? -4.950 -13.853 9.865 1.00 98.12 89 ALA A O 1
ATOM 711 N N . ASN A 1 90 ? -4.012 -12.576 8.281 1.00 98.62 90 ASN A N 1
ATOM 712 C CA . ASN A 1 90 ? -4.273 -11.304 8.939 1.00 98.62 90 ASN A CA 1
ATOM 713 C C . ASN A 1 90 ? -5.796 -11.091 9.110 1.00 98.62 90 ASN A C 1
ATOM 715 O O . ASN A 1 90 ? -6.519 -11.084 8.110 1.00 98.62 90 ASN A O 1
ATOM 719 N N . PRO A 1 91 ? -6.318 -10.869 10.335 1.00 98.56 91 PRO A N 1
ATOM 720 C CA . PRO A 1 91 ? -7.763 -10.757 10.568 1.00 98.56 91 PRO A CA 1
ATOM 721 C C . PRO A 1 91 ? -8.449 -9.613 9.805 1.00 98.56 91 PRO A C 1
ATOM 723 O O . PRO A 1 91 ? -9.595 -9.755 9.358 1.00 98.56 91 PRO A O 1
ATOM 726 N N . PHE A 1 92 ? -7.758 -8.481 9.630 1.00 98.69 92 PHE A N 1
ATOM 727 C CA . PHE A 1 92 ? -8.267 -7.363 8.838 1.00 98.69 92 PHE A CA 1
ATOM 728 C C . PHE A 1 92 ? -8.414 -7.778 7.373 1.00 98.69 92 PHE A C 1
ATOM 730 O O . PHE A 1 92 ? -9.496 -7.634 6.803 1.00 98.69 92 PHE A O 1
ATOM 737 N N . PHE A 1 93 ? -7.377 -8.375 6.783 1.00 98.69 93 PHE A N 1
ATOM 738 C CA . PHE A 1 93 ? -7.450 -8.847 5.403 1.00 98.69 93 PHE A CA 1
ATOM 739 C C . PHE A 1 93 ? -8.476 -9.966 5.230 1.00 98.69 93 PHE A C 1
ATOM 741 O O . PHE A 1 93 ? -9.327 -9.875 4.350 1.00 98.69 93 PHE A O 1
ATOM 748 N N . ALA A 1 94 ? -8.470 -10.983 6.091 1.00 98.31 94 ALA A N 1
ATOM 749 C CA . ALA A 1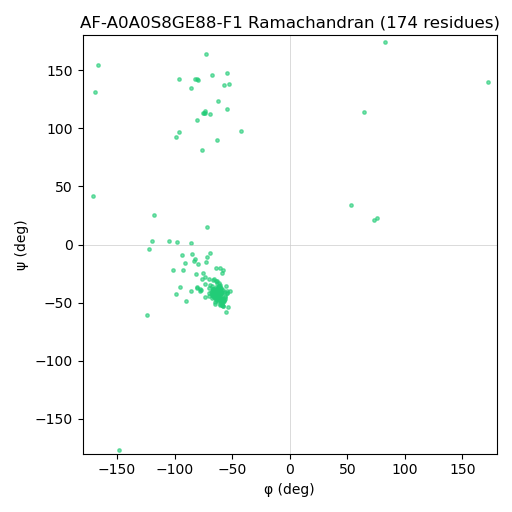 94 ? -9.389 -12.113 6.007 1.00 98.31 94 ALA A CA 1
ATOM 750 C C . ALA A 1 94 ? -10.861 -11.658 5.983 1.00 98.31 94 ALA A C 1
ATOM 752 O O . ALA A 1 94 ? -11.647 -12.138 5.164 1.00 98.31 94 ALA A O 1
ATOM 753 N N . SER A 1 95 ? -11.222 -10.674 6.814 1.00 98.38 95 SER A N 1
ATOM 754 C CA . SER A 1 95 ? -12.588 -10.134 6.886 1.00 98.38 95 SER A CA 1
ATOM 755 C C . SER A 1 95 ? -12.941 -9.123 5.784 1.00 98.38 95 SER A C 1
ATOM 757 O O . SER A 1 95 ? -14.125 -8.854 5.559 1.00 98.38 95 SER A O 1
ATOM 759 N N . ARG A 1 96 ? -11.948 -8.552 5.087 1.00 98.38 96 ARG A N 1
ATOM 760 C CA . ARG A 1 96 ? -12.125 -7.498 4.066 1.00 98.38 96 ARG A CA 1
ATOM 761 C C . ARG A 1 96 ? -11.622 -7.883 2.671 1.00 98.38 96 ARG A C 1
ATOM 763 O O . ARG A 1 96 ? -11.702 -7.070 1.754 1.00 98.38 96 ARG A O 1
ATOM 770 N N . SER A 1 97 ? -11.152 -9.110 2.484 1.00 98.19 97 SER A N 1
ATOM 771 C CA . SER A 1 97 ? -10.486 -9.594 1.266 1.00 98.19 97 SER A CA 1
ATOM 772 C C . SER A 1 97 ? -11.314 -9.372 0.000 1.00 98.19 97 SER A C 1
ATOM 774 O O . SER A 1 97 ? -10.785 -8.888 -0.995 1.00 98.19 97 SER A O 1
ATOM 776 N N . ALA A 1 98 ? -12.626 -9.616 0.055 1.00 98.44 98 ALA A N 1
ATOM 777 C CA . ALA A 1 98 ? -13.539 -9.383 -1.067 1.00 98.44 98 ALA A CA 1
ATOM 778 C C . ALA A 1 98 ? -13.558 -7.921 -1.563 1.00 98.44 98 ALA A C 1
ATOM 780 O O . ALA A 1 98 ? -13.887 -7.672 -2.719 1.00 98.44 98 ALA A O 1
ATOM 781 N N . LEU A 1 99 ? -13.204 -6.962 -0.701 1.00 98.44 99 LEU A N 1
ATOM 782 C CA . LEU A 1 99 ? -13.096 -5.539 -1.030 1.00 98.44 99 LEU A CA 1
ATOM 783 C C . LEU A 1 99 ? -11.659 -5.141 -1.389 1.00 98.44 99 LEU A C 1
ATOM 785 O O . LEU A 1 99 ? -11.457 -4.313 -2.270 1.00 98.44 99 LEU A O 1
ATOM 789 N N . LEU A 1 100 ? -10.664 -5.725 -0.717 1.00 98.38 100 LEU A N 1
ATOM 790 C CA . LEU A 1 100 ? -9.249 -5.378 -0.889 1.00 98.38 100 LEU A CA 1
ATOM 791 C C . LEU A 1 100 ? -8.629 -5.986 -2.154 1.00 98.38 100 LEU A C 1
ATOM 793 O O . LEU A 1 100 ? -7.845 -5.320 -2.825 1.00 98.38 100 LEU A O 1
ATOM 797 N N . ILE A 1 101 ? -8.987 -7.224 -2.509 1.00 98.12 101 ILE A N 1
ATOM 798 C CA . ILE A 1 101 ? -8.409 -7.933 -3.663 1.00 98.12 101 ILE A CA 1
ATOM 799 C C . ILE A 1 101 ? -8.612 -7.162 -4.98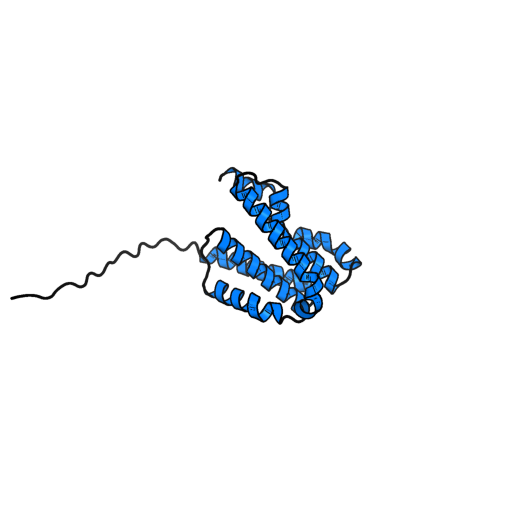0 1.00 98.12 101 ILE A C 1
ATOM 801 O O . ILE A 1 101 ? -7.633 -7.001 -5.707 1.00 98.12 101 ILE A O 1
ATOM 805 N N . PRO A 1 102 ? -9.809 -6.631 -5.308 1.00 98.38 102 PRO A N 1
ATOM 806 C CA . PRO A 1 102 ? -9.986 -5.835 -6.525 1.00 98.38 102 PRO A CA 1
ATOM 807 C C . PRO A 1 102 ? -9.126 -4.563 -6.563 1.00 98.38 102 PRO A C 1
ATOM 809 O O . PRO A 1 102 ? -8.624 -4.188 -7.625 1.00 98.38 102 PRO A O 1
ATOM 812 N N . VAL A 1 103 ? -8.926 -3.908 -5.413 1.00 98.06 103 VAL A N 1
ATOM 813 C CA . VAL A 1 103 ? -8.074 -2.712 -5.314 1.00 98.06 103 VAL A CA 1
ATOM 814 C C . VAL A 1 103 ? -6.618 -3.087 -5.568 1.00 98.06 103 VAL A C 1
ATOM 816 O O . VAL A 1 103 ? -5.972 -2.445 -6.391 1.00 98.06 103 VAL A O 1
ATOM 819 N N . LEU A 1 104 ? -6.126 -4.165 -4.950 1.00 97.56 104 LEU A N 1
ATOM 820 C CA . LEU A 1 104 ? -4.778 -4.687 -5.198 1.00 97.56 104 LEU A CA 1
ATOM 821 C C . LEU A 1 104 ? -4.565 -5.078 -6.660 1.00 97.56 104 LEU A C 1
ATOM 823 O O . LEU A 1 104 ? -3.568 -4.681 -7.256 1.00 97.56 104 LEU A O 1
ATOM 827 N N . ALA A 1 105 ? -5.515 -5.801 -7.257 1.00 98.31 105 ALA A N 1
ATOM 828 C CA . ALA A 1 105 ? -5.450 -6.171 -8.668 1.00 98.31 105 ALA A CA 1
ATOM 829 C C . ALA A 1 105 ? -5.327 -4.929 -9.564 1.00 98.31 105 ALA A C 1
ATOM 831 O O . ALA A 1 105 ? -4.529 -4.911 -10.497 1.00 98.31 105 ALA A O 1
ATOM 832 N N . THR A 1 106 ? -6.063 -3.864 -9.240 1.00 98.06 106 THR A N 1
ATOM 833 C CA . THR A 1 106 ? -5.980 -2.591 -9.964 1.00 98.06 106 THR A CA 1
ATOM 834 C C . THR A 1 106 ? -4.608 -1.933 -9.809 1.00 98.06 106 THR A C 1
ATOM 836 O O . THR A 1 106 ? -4.068 -1.447 -10.799 1.00 98.06 106 THR A O 1
ATOM 839 N N . GLN A 1 107 ? -4.012 -1.941 -8.611 1.00 97.50 107 GLN A N 1
ATOM 840 C CA . GLN A 1 107 ? -2.678 -1.359 -8.413 1.00 97.50 107 GLN A CA 1
ATOM 841 C C . GLN A 1 107 ? -1.586 -2.134 -9.158 1.00 97.50 107 GLN A C 1
ATOM 843 O O . GLN A 1 107 ? -0.713 -1.514 -9.756 1.00 97.50 107 GLN A O 1
ATOM 848 N N . ILE A 1 108 ? -1.673 -3.468 -9.209 1.00 97.25 108 ILE A N 1
ATOM 849 C CA . ILE A 1 108 ? -0.744 -4.294 -9.997 1.00 97.25 108 ILE A CA 1
ATOM 850 C C . ILE A 1 108 ? -0.850 -3.953 -11.489 1.00 97.25 108 ILE A C 1
ATOM 852 O O . ILE A 1 108 ? 0.168 -3.760 -12.145 1.00 97.25 108 ILE A O 1
ATOM 856 N N . LEU A 1 109 ? -2.070 -3.820 -12.021 1.00 98.00 109 LEU A N 1
ATOM 857 C CA . LEU A 1 109 ? -2.278 -3.437 -13.422 1.00 98.00 109 LEU A CA 1
ATOM 858 C C . LEU A 1 109 ? -1.752 -2.026 -13.723 1.00 98.00 109 LEU A C 1
ATOM 860 O O . LEU A 1 109 ? -1.166 -1.811 -14.782 1.00 98.00 109 LEU A O 1
ATOM 864 N N . LYS A 1 110 ? -1.942 -1.074 -12.798 1.00 97.25 110 LYS A N 1
ATOM 865 C CA . LYS A 1 110 ? -1.390 0.283 -12.916 1.00 97.25 110 LYS A CA 1
ATOM 866 C C . LYS A 1 110 ? 0.137 0.251 -12.969 1.00 97.25 110 LYS A C 1
ATOM 868 O O . LYS A 1 110 ? 0.710 0.846 -13.874 1.00 97.25 110 LYS A O 1
ATOM 873 N N . TRP A 1 111 ? 0.772 -0.484 -12.057 1.00 96.38 111 TRP A N 1
ATOM 874 C CA . TRP A 1 111 ? 2.225 -0.644 -12.028 1.00 96.38 111 TRP A CA 1
ATOM 875 C C . TRP A 1 111 ? 2.766 -1.249 -13.326 1.00 96.38 111 TRP A C 1
ATOM 877 O O . TRP A 1 111 ? 3.617 -0.639 -13.962 1.00 96.38 111 TRP A O 1
ATOM 887 N N . GLN A 1 112 ? 2.220 -2.386 -13.769 1.00 96.69 112 GLN A N 1
ATOM 888 C CA . GLN A 1 112 ? 2.667 -3.062 -14.994 1.00 96.69 112 GLN A CA 1
ATOM 889 C C . GLN A 1 112 ? 2.525 -2.181 -16.240 1.00 96.69 112 GLN A C 1
ATOM 891 O O . GLN A 1 112 ? 3.363 -2.223 -17.137 1.00 96.69 112 GLN A O 1
ATOM 896 N N . ALA A 1 113 ? 1.454 -1.389 -16.316 1.00 96.88 113 ALA A N 1
ATOM 897 C CA . ALA A 1 113 ? 1.260 -0.460 -17.418 1.00 96.88 113 ALA A CA 1
ATOM 898 C C . ALA A 1 113 ? 2.248 0.715 -17.366 1.00 96.88 113 ALA A C 1
ATOM 900 O O . ALA A 1 113 ? 2.771 1.085 -18.413 1.00 96.88 113 ALA A O 1
ATOM 901 N N . SER A 1 114 ? 2.516 1.283 -16.184 1.00 95.19 114 SER A N 1
ATOM 902 C CA . SER A 1 114 ? 3.547 2.317 -16.023 1.00 95.19 114 SER A CA 1
ATOM 903 C C . SER A 1 114 ? 4.924 1.799 -16.418 1.00 95.19 114 SER A C 1
ATOM 905 O O . SER A 1 114 ? 5.5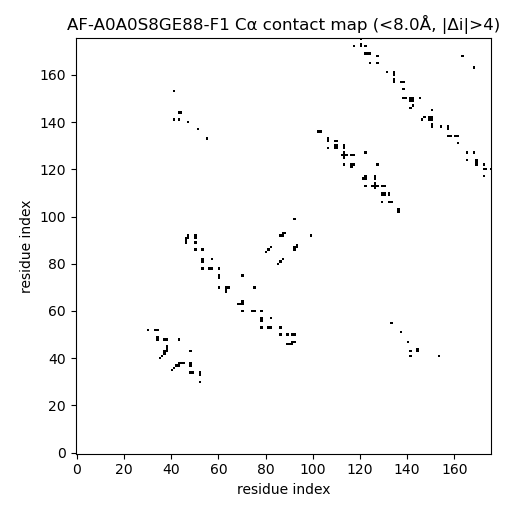51 2.408 -17.279 1.00 95.19 114 SER A O 1
ATOM 907 N N . ASP A 1 115 ? 5.332 0.648 -15.881 1.00 94.31 115 ASP A N 1
ATOM 908 C CA . ASP A 1 115 ? 6.626 0.013 -16.159 1.00 94.31 115 ASP A CA 1
ATOM 909 C C . ASP A 1 115 ? 6.823 -0.237 -17.665 1.00 94.31 115 ASP A C 1
ATOM 911 O O . ASP A 1 115 ? 7.851 0.112 -18.246 1.00 94.31 115 ASP A O 1
ATOM 915 N N . ALA A 1 116 ? 5.792 -0.737 -18.356 1.00 95.12 116 ALA A N 1
ATOM 916 C CA . ALA A 1 116 ? 5.855 -0.954 -19.800 1.00 95.12 116 ALA A CA 1
ATOM 917 C C . ALA A 1 116 ? 6.071 0.344 -20.604 1.00 95.12 116 ALA A C 1
ATOM 919 O O . ALA A 1 116 ? 6.754 0.332 -21.631 1.00 95.12 116 ALA A O 1
ATOM 920 N N . ILE A 1 117 ? 5.478 1.460 -20.168 1.00 95.44 117 ILE A N 1
ATOM 921 C CA . ILE A 1 117 ? 5.619 2.767 -20.826 1.00 95.44 117 ILE A CA 1
ATOM 922 C C . ILE A 1 117 ? 6.969 3.415 -20.486 1.00 95.44 117 ILE A C 1
ATOM 924 O O . ILE A 1 117 ? 7.608 3.981 -21.378 1.00 95.44 117 ILE A O 1
ATOM 928 N N . GLU A 1 118 ? 7.417 3.295 -19.236 1.00 91.38 118 GLU A N 1
ATOM 929 C CA . GLU A 1 118 ? 8.731 3.741 -18.758 1.00 91.38 118 GLU A CA 1
ATOM 930 C C . GLU A 1 118 ? 9.855 3.061 -19.544 1.00 91.38 118 GLU A C 1
ATOM 932 O O . GLU A 1 118 ? 10.662 3.739 -20.180 1.00 91.38 118 GLU A O 1
ATOM 937 N N . ARG A 1 119 ? 9.839 1.724 -19.633 1.00 90.12 119 ARG A N 1
ATOM 938 C CA . ARG A 1 119 ? 10.830 0.942 -20.397 1.00 90.12 119 ARG A CA 1
ATOM 939 C C . ARG A 1 119 ? 10.798 1.209 -21.904 1.00 90.12 119 ARG A C 1
ATOM 941 O O . ARG A 1 119 ? 11.767 0.922 -22.602 1.00 90.12 119 ARG A O 1
ATOM 948 N N . ALA A 1 120 ? 9.697 1.750 -22.421 1.00 93.56 120 ALA A N 1
ATOM 949 C CA . ALA A 1 120 ? 9.583 2.191 -23.809 1.00 93.56 120 ALA A CA 1
ATOM 950 C C . ALA A 1 120 ? 10.098 3.628 -24.041 1.00 93.56 120 ALA A C 1
ATOM 952 O O . ALA A 1 120 ? 9.994 4.119 -25.166 1.00 93.56 120 ALA A O 1
ATOM 953 N N . GLY A 1 121 ? 10.614 4.309 -23.010 1.00 91.56 121 GLY A N 1
ATOM 954 C CA . GLY A 1 121 ? 11.117 5.684 -23.089 1.00 91.56 121 GLY A CA 1
ATOM 955 C C . GLY A 1 121 ? 10.020 6.746 -23.207 1.00 91.56 121 GLY A C 1
ATOM 956 O O . GLY A 1 121 ? 10.275 7.839 -23.702 1.00 91.56 121 GLY A O 1
ATOM 957 N N . ASN A 1 122 ? 8.784 6.427 -22.803 1.00 92.25 122 ASN A N 1
ATOM 958 C CA . ASN A 1 122 ? 7.613 7.302 -22.957 1.00 92.25 122 ASN A CA 1
ATOM 959 C C . ASN A 1 122 ? 6.987 7.702 -21.607 1.00 92.25 122 ASN A C 1
ATOM 961 O O . ASN A 1 122 ? 5.785 7.970 -21.546 1.00 92.25 122 ASN A O 1
ATOM 965 N N . ALA A 1 123 ? 7.776 7.706 -20.527 1.00 91.81 123 ALA A N 1
ATOM 966 C CA . ALA A 1 123 ? 7.317 8.103 -19.198 1.00 91.81 123 ALA A CA 1
ATOM 967 C C . ALA A 1 123 ? 6.734 9.529 -19.210 1.00 91.81 123 ALA A C 1
ATOM 969 O O . ALA A 1 123 ? 7.281 10.443 -19.830 1.00 91.81 123 ALA A O 1
ATOM 970 N N . ASP A 1 124 ? 5.610 9.723 -18.521 1.00 88.69 124 ASP A N 1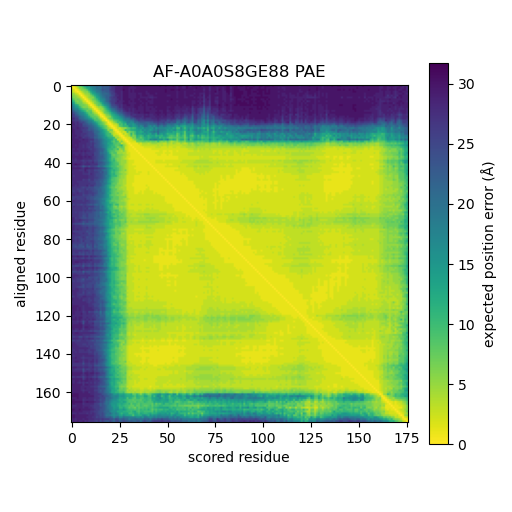
ATOM 971 C CA . ASP A 1 124 ? 4.972 11.029 -18.373 1.00 88.69 124 ASP A CA 1
ATOM 972 C C . ASP A 1 124 ? 4.254 11.155 -17.019 1.00 88.69 124 ASP A C 1
ATOM 974 O O . ASP A 1 124 ? 4.282 10.260 -16.179 1.00 88.69 124 ASP A O 1
ATOM 978 N N . ALA A 1 125 ? 3.575 12.277 -16.771 1.00 90.81 125 ALA A N 1
ATOM 979 C CA . ALA A 1 125 ? 2.903 12.504 -15.488 1.00 90.81 125 ALA A CA 1
ATOM 980 C C . ALA A 1 125 ? 1.852 11.430 -15.122 1.00 90.81 125 ALA A C 1
ATOM 982 O O . ALA A 1 125 ? 1.518 11.267 -13.948 1.00 90.81 125 ALA A O 1
ATOM 983 N N . LYS A 1 126 ? 1.309 10.689 -16.099 1.00 92.69 126 LYS A N 1
ATOM 984 C CA . LYS A 1 126 ? 0.373 9.587 -15.838 1.00 92.69 126 LYS A CA 1
ATOM 985 C C . LYS A 1 126 ? 1.101 8.339 -15.354 1.00 92.69 126 LYS A C 1
ATOM 987 O O . LYS A 1 126 ? 0.571 7.685 -14.460 1.00 92.69 126 LYS A O 1
ATOM 992 N N . THR A 1 127 ? 2.274 8.019 -15.910 1.00 92.31 127 THR A N 1
ATOM 993 C CA . THR A 1 127 ? 3.062 6.855 -15.462 1.00 92.31 127 THR A CA 1
ATOM 994 C C . THR A 1 127 ? 3.484 7.040 -14.011 1.00 92.31 127 THR A C 1
ATOM 996 O O . THR A 1 127 ? 3.223 6.158 -13.192 1.00 92.31 127 THR A O 1
ATOM 999 N N . TYR A 1 128 ? 3.953 8.244 -13.674 1.00 86.38 128 TYR A N 1
ATOM 1000 C CA . TYR A 1 128 ? 4.239 8.679 -12.307 1.00 86.38 128 TYR A CA 1
ATOM 1001 C C . TYR A 1 128 ? 3.045 8.489 -11.360 1.00 86.38 128 TYR A C 1
ATOM 1003 O O . TYR A 1 128 ? 3.123 7.796 -10.349 1.00 86.38 128 TYR A O 1
ATOM 1011 N N . MET A 1 129 ? 1.878 9.035 -11.722 1.00 88.69 129 MET A N 1
ATOM 1012 C CA . MET A 1 129 ? 0.672 8.917 -10.896 1.00 88.69 129 MET A CA 1
ATOM 1013 C C . MET A 1 129 ? 0.233 7.457 -10.698 1.00 88.69 129 MET A C 1
ATOM 1015 O O . MET A 1 129 ? -0.321 7.089 -9.663 1.00 88.69 129 MET A O 1
ATOM 1019 N N . TRP A 1 130 ? 0.447 6.602 -11.697 1.00 94.50 130 TRP A N 1
ATOM 1020 C CA . TRP A 1 130 ? 0.111 5.184 -11.602 1.00 94.50 130 TRP A CA 1
ATOM 1021 C C . TRP A 1 130 ? 1.114 4.394 -10.752 1.00 94.50 130 TRP A C 1
ATOM 1023 O O . TRP A 1 130 ? 0.684 3.474 -10.052 1.00 94.50 130 TRP A O 1
ATOM 1033 N N . ARG A 1 131 ? 2.387 4.813 -10.712 1.00 88.94 131 ARG A N 1
ATOM 1034 C CA . ARG A 1 131 ? 3.406 4.324 -9.765 1.00 88.94 131 ARG A CA 1
ATOM 1035 C C . ARG A 1 131 ? 3.057 4.663 -8.313 1.00 88.94 131 ARG A C 1
ATOM 1037 O O . ARG A 1 131 ? 3.274 3.849 -7.422 1.00 88.94 131 ARG A O 1
ATOM 1044 N N . ALA A 1 132 ? 2.375 5.784 -8.077 1.00 89.25 132 ALA A N 1
ATOM 1045 C CA . ALA A 1 132 ? 1.859 6.188 -6.764 1.00 89.25 132 ALA A CA 1
ATOM 1046 C C . ALA A 1 132 ? 0.655 5.356 -6.254 1.00 89.25 132 ALA A C 1
ATOM 1048 O O . ALA A 1 132 ? -0.054 5.759 -5.333 1.00 89.25 132 ALA A O 1
ATOM 1049 N N . GLY A 1 133 ? 0.356 4.193 -6.841 1.00 92.19 133 GLY A N 1
ATOM 1050 C CA . GLY A 1 133 ? -0.870 3.440 -6.555 1.00 92.19 133 GLY A CA 1
ATOM 1051 C C . GLY A 1 133 ? -1.061 2.987 -5.100 1.00 92.19 133 GLY A C 1
ATOM 1052 O O . GLY A 1 133 ? -2.188 2.737 -4.670 1.00 92.19 133 GLY A O 1
ATOM 1053 N N . TYR A 1 134 ? 0.009 2.918 -4.308 1.00 94.38 134 TYR A N 1
ATOM 1054 C CA . TYR A 1 134 ? -0.068 2.507 -2.905 1.00 94.38 134 TYR A CA 1
ATOM 1055 C C . TYR A 1 134 ? -0.915 3.457 -2.034 1.00 94.38 134 TYR A C 1
ATOM 1057 O O . TYR A 1 134 ? -1.609 3.005 -1.121 1.00 94.38 134 TYR A O 1
ATOM 1065 N N . TYR A 1 135 ? -0.955 4.756 -2.345 1.00 92.50 135 TYR A N 1
ATOM 1066 C CA . TYR A 1 135 ? -1.747 5.727 -1.575 1.00 92.50 135 TYR A CA 1
ATOM 1067 C C . TYR A 1 135 ? -3.257 5.543 -1.762 1.00 92.50 135 TYR A C 1
ATOM 1069 O O . TYR A 1 135 ? -4.017 5.754 -0.813 1.00 92.50 135 TYR A O 1
ATOM 1077 N N . ASP A 1 136 ? -3.691 5.056 -2.931 1.00 94.50 136 ASP A N 1
ATOM 1078 C CA . ASP A 1 136 ? -5.087 4.662 -3.157 1.00 94.50 136 ASP A CA 1
ATOM 1079 C C . ASP A 1 136 ? -5.492 3.553 -2.174 1.00 94.50 136 ASP A C 1
ATOM 1081 O O . ASP A 1 136 ? -6.580 3.581 -1.594 1.00 94.50 136 ASP A O 1
ATOM 1085 N N . LEU A 1 137 ? -4.594 2.584 -1.951 1.00 97.00 137 LEU A N 1
ATOM 1086 C CA . LEU A 1 137 ? -4.824 1.485 -1.019 1.00 97.00 137 LEU A CA 1
ATOM 1087 C C . LEU A 1 137 ? -4.881 1.979 0.431 1.00 97.00 137 LEU A C 1
ATOM 1089 O O . LEU A 1 137 ? -5.774 1.562 1.168 1.00 97.00 137 LEU A O 1
ATOM 1093 N N . ILE A 1 138 ? -3.989 2.891 0.834 1.00 97.19 138 ILE A N 1
ATOM 1094 C CA . ILE A 1 138 ? -4.018 3.499 2.174 1.00 97.19 138 ILE A CA 1
ATOM 1095 C C . ILE A 1 138 ? -5.350 4.227 2.396 1.00 97.19 138 ILE A C 1
ATOM 1097 O O . ILE A 1 138 ? -6.023 3.984 3.400 1.00 97.19 138 ILE A O 1
ATOM 1101 N N . ALA A 1 139 ? -5.774 5.076 1.453 1.00 96.56 139 ALA A N 1
ATOM 1102 C CA . ALA A 1 139 ? -7.038 5.807 1.550 1.00 96.56 139 ALA A CA 1
ATOM 1103 C C . ALA A 1 139 ? -8.246 4.856 1.634 1.00 96.56 139 ALA A C 1
ATOM 1105 O O . ALA A 1 139 ? -9.170 5.078 2.423 1.00 96.56 139 ALA A O 1
ATOM 1106 N N . PHE A 1 140 ? -8.222 3.761 0.871 1.00 98.25 140 PHE A N 1
ATOM 1107 C CA . PHE A 1 140 ? -9.262 2.739 0.925 1.00 98.25 140 PHE A CA 1
ATOM 1108 C C . PHE A 1 140 ? -9.278 1.994 2.268 1.00 98.25 140 PHE A C 1
ATOM 1110 O O . PHE A 1 140 ? -10.343 1.789 2.847 1.00 98.25 140 PHE A O 1
ATOM 1117 N N . VAL A 1 141 ? -8.116 1.646 2.828 1.00 98.50 141 VAL A N 1
ATOM 1118 C CA . VAL A 1 141 ? -8.021 1.026 4.160 1.00 98.50 141 VAL A CA 1
ATOM 1119 C C . VAL A 1 141 ? -8.544 1.962 5.250 1.00 98.50 141 VAL A C 1
ATOM 1121 O O . VAL A 1 141 ? -9.330 1.528 6.092 1.00 98.50 141 VAL A O 1
ATOM 1124 N N . VAL A 1 142 ? -8.208 3.253 5.202 1.00 98.31 142 VAL A N 1
ATOM 1125 C CA . VAL A 1 142 ? -8.780 4.264 6.107 1.00 98.31 142 VAL A CA 1
ATOM 1126 C C . VAL A 1 142 ? -10.308 4.271 6.016 1.00 98.31 142 VAL A C 1
ATOM 1128 O O . VAL A 1 142 ? -10.981 4.265 7.047 1.00 98.31 142 VAL A O 1
ATOM 1131 N N . GLN A 1 143 ? -10.875 4.235 4.806 1.00 98.50 143 GLN A N 1
ATOM 1132 C CA . GLN A 1 143 ? -12.325 4.161 4.613 1.00 98.50 143 GLN A CA 1
ATOM 1133 C C . GLN A 1 143 ? -12.930 2.901 5.242 1.00 98.50 143 GLN A C 1
ATOM 1135 O O . GLN A 1 143 ? -13.987 2.981 5.870 1.00 98.50 143 GLN A O 1
ATOM 1140 N N . LEU A 1 144 ? -12.281 1.744 5.098 1.00 98.56 144 LEU A N 1
ATOM 1141 C CA . LEU A 1 144 ? -12.750 0.490 5.693 1.00 98.56 144 LEU A CA 1
ATOM 1142 C C . LEU A 1 144 ? -12.688 0.497 7.228 1.00 98.56 144 LEU A C 1
ATOM 1144 O O . LEU A 1 144 ? -13.509 -0.168 7.865 1.00 98.56 144 LEU A O 1
ATOM 1148 N N . CYS A 1 145 ? -11.737 1.230 7.811 1.00 98.50 145 CYS A N 1
ATOM 1149 C CA . CYS A 1 145 ? -11.535 1.319 9.258 1.00 98.50 145 CYS A CA 1
ATOM 1150 C C . CYS A 1 145 ? -12.404 2.393 9.926 1.00 98.50 145 CYS A C 1
ATOM 1152 O O . CYS A 1 145 ? -12.932 2.164 11.013 1.00 98.50 145 CYS A O 1
ATOM 1154 N N . HIS A 1 146 ? -12.569 3.551 9.286 1.00 98.19 146 HIS A N 1
ATOM 1155 C CA . HIS A 1 146 ? -13.156 4.744 9.909 1.00 98.19 146 HIS A CA 1
ATOM 1156 C C . HIS A 1 146 ? -14.399 5.280 9.190 1.00 98.19 146 HIS A C 1
ATOM 1158 O O . HIS A 1 146 ? -15.042 6.212 9.672 1.00 98.19 146 HIS A O 1
ATOM 1164 N N . GLY A 1 147 ? -14.772 4.688 8.055 1.00 98.06 147 GLY A N 1
ATOM 1165 C CA . GLY A 1 147 ? -15.899 5.129 7.246 1.00 98.06 147 GLY A CA 1
ATOM 1166 C C . GLY A 1 147 ? -15.559 6.280 6.298 1.00 98.06 147 GLY A C 1
ATOM 1167 O O . GLY A 1 147 ? -14.459 6.834 6.283 1.00 98.06 147 GLY A O 1
ATOM 1168 N N . ARG A 1 148 ? -16.543 6.624 5.461 1.00 97.75 148 ARG A N 1
ATOM 1169 C CA . ARG A 1 148 ? -16.399 7.581 4.354 1.00 97.75 148 ARG A CA 1
ATOM 1170 C C . ARG A 1 148 ? -15.986 8.977 4.815 1.00 97.75 148 ARG A C 1
ATOM 1172 O O . ARG A 1 148 ? -15.091 9.558 4.216 1.00 97.75 148 ARG A O 1
ATOM 1179 N N . ASP A 1 149 ? -16.649 9.505 5.837 1.00 98.00 149 ASP A N 1
ATOM 1180 C CA . ASP A 1 149 ? -16.498 10.912 6.214 1.00 98.00 149 ASP A CA 1
ATOM 1181 C C . ASP A 1 149 ? -15.090 11.180 6.759 1.00 98.00 149 ASP A C 1
ATOM 1183 O O . ASP A 1 149 ? -14.428 12.123 6.330 1.00 98.00 149 ASP A O 1
ATOM 1187 N N . VAL A 1 150 ? -14.579 10.280 7.608 1.00 96.75 150 VAL A N 1
ATOM 1188 C CA . VAL A 1 150 ? -13.194 10.344 8.096 1.00 96.75 150 VAL A CA 1
ATOM 1189 C C . VAL A 1 150 ? -12.203 10.180 6.946 1.00 96.75 150 VAL A C 1
ATOM 1191 O O . VAL A 1 150 ? -11.260 10.963 6.841 1.00 96.75 150 VAL A O 1
ATOM 1194 N N . ALA A 1 151 ? -12.431 9.212 6.052 1.00 96.50 151 ALA A N 1
ATOM 1195 C CA . ALA A 1 151 ? -11.565 9.002 4.894 1.00 96.50 151 ALA A CA 1
ATOM 1196 C C . ALA A 1 151 ? -11.485 10.239 3.992 1.00 96.50 151 ALA A C 1
ATOM 1198 O O . ALA A 1 151 ? -10.401 10.604 3.551 1.00 96.50 151 ALA A O 1
ATOM 1199 N N . GLN A 1 152 ? -12.605 10.927 3.764 1.00 96.12 152 GLN A N 1
ATOM 1200 C CA . GLN A 1 152 ? -12.632 12.156 2.978 1.00 96.12 152 GLN A CA 1
ATOM 1201 C C . GLN A 1 152 ? -11.835 13.282 3.648 1.00 96.12 152 GLN A C 1
ATOM 1203 O O . GLN A 1 152 ? -11.108 14.002 2.966 1.00 96.12 152 GLN A O 1
ATOM 1208 N N . THR A 1 153 ? -11.952 13.437 4.970 1.00 96.44 153 THR A N 1
ATOM 1209 C CA . THR A 1 153 ? -11.206 14.459 5.716 1.00 96.44 153 THR A CA 1
ATOM 1210 C C . THR A 1 153 ? -9.703 14.195 5.723 1.00 96.44 153 THR A C 1
ATOM 1212 O O . THR A 1 153 ? -8.930 15.144 5.627 1.00 96.44 153 THR A O 1
ATOM 1215 N N . ILE A 1 154 ? -9.279 12.933 5.823 1.00 93.81 154 ILE A N 1
ATOM 1216 C CA . ILE A 1 154 ? -7.859 12.576 5.954 1.00 93.81 154 ILE A CA 1
ATOM 1217 C C . ILE A 1 154 ? -7.174 12.266 4.616 1.00 93.81 154 ILE A C 1
ATOM 1219 O O . ILE A 1 154 ? -5.952 12.167 4.568 1.00 93.81 154 ILE A O 1
ATOM 1223 N N . ALA A 1 155 ? -7.924 12.159 3.515 1.00 92.38 155 ALA A N 1
ATOM 1224 C CA . ALA A 1 155 ? -7.372 11.924 2.180 1.00 92.38 155 ALA A CA 1
ATOM 1225 C C . ALA A 1 155 ? -6.255 12.914 1.773 1.00 92.38 155 ALA A C 1
ATOM 1227 O O . ALA A 1 155 ? -5.257 12.449 1.222 1.00 92.38 155 ALA A O 1
ATOM 1228 N N . PRO A 1 156 ? -6.325 14.232 2.073 1.00 91.94 156 PRO A N 1
ATOM 1229 C CA . PRO A 1 156 ? -5.203 15.142 1.823 1.00 91.94 156 PRO A CA 1
ATOM 1230 C C . PRO A 1 156 ? -3.934 14.770 2.603 1.00 91.94 156 PRO A C 1
ATOM 1232 O O . PRO A 1 156 ? -2.833 14.899 2.075 1.00 91.94 156 PRO A O 1
ATOM 1235 N N . THR A 1 157 ? -4.077 14.267 3.833 1.00 91.69 157 THR A N 1
ATOM 1236 C CA . THR A 1 157 ? -2.950 13.766 4.634 1.00 91.69 157 THR A CA 1
ATOM 1237 C C . THR A 1 157 ? -2.348 12.515 4.002 1.00 91.69 157 THR A C 1
ATOM 1239 O O . THR A 1 157 ? -1.130 12.422 3.881 1.00 91.69 157 THR A O 1
ATOM 1242 N N . VAL A 1 158 ? -3.184 11.582 3.532 1.00 90.62 158 VAL A N 1
ATOM 1243 C CA . VAL A 1 158 ? -2.713 10.390 2.806 1.00 90.62 158 VAL A CA 1
ATOM 1244 C C . VAL A 1 158 ? -1.960 10.785 1.534 1.00 90.62 158 VAL A C 1
ATOM 1246 O O . VAL A 1 158 ? -0.897 10.235 1.275 1.00 90.62 158 VAL A O 1
ATOM 1249 N N . LEU A 1 159 ? -2.455 11.769 0.779 1.00 86.38 159 LEU A N 1
ATOM 1250 C CA . LEU A 1 159 ? -1.771 12.276 -0.414 1.00 86.38 159 LEU A CA 1
ATOM 1251 C C . LEU A 1 159 ? -0.404 12.890 -0.077 1.00 86.38 159 LEU A C 1
ATOM 1253 O O . LEU A 1 159 ? 0.548 12.707 -0.825 1.00 86.38 159 LEU A O 1
ATOM 1257 N N . SER A 1 160 ? -0.285 13.577 1.064 1.00 84.44 160 SER A N 1
ATOM 1258 C CA . SER A 1 160 ? 0.984 14.173 1.507 1.00 84.44 160 SER A CA 1
ATOM 1259 C C . SER A 1 160 ? 2.059 13.159 1.919 1.00 84.44 160 SER A C 1
ATOM 1261 O O . SER A 1 160 ? 3.198 13.553 2.149 1.00 84.44 160 SER A O 1
ATOM 1263 N N . LEU A 1 161 ? 1.728 11.863 1.993 1.00 80.12 161 LEU A N 1
ATOM 1264 C CA . LEU A 1 161 ? 2.723 10.793 2.129 1.00 80.12 161 LEU A CA 1
ATOM 1265 C C . LEU A 1 161 ? 3.525 10.561 0.844 1.00 80.12 161 LEU A C 1
ATOM 1267 O O . LEU A 1 161 ? 4.495 9.800 0.867 1.00 80.12 161 LEU A O 1
ATOM 1271 N N . TYR A 1 162 ? 3.112 11.165 -0.270 1.00 69.81 162 TYR A N 1
ATOM 1272 C CA . TYR A 1 162 ? 3.859 11.092 -1.509 1.00 69.81 162 TYR A CA 1
ATOM 1273 C C . TYR A 1 162 ? 5.079 12.007 -1.440 1.00 69.81 162 TYR A C 1
ATOM 1275 O O . TYR A 1 162 ? 4.943 13.221 -1.290 1.00 69.81 162 TYR A O 1
ATOM 1283 N N . GLY A 1 163 ? 6.262 11.391 -1.439 1.00 64.81 163 GLY A N 1
ATOM 1284 C CA . GLY A 1 163 ? 7.518 12.062 -1.102 1.00 64.81 163 GLY A CA 1
ATOM 1285 C C . GLY A 1 163 ? 8.390 12.459 -2.291 1.00 64.81 163 GLY A C 1
ATOM 1286 O O . GLY A 1 163 ? 9.217 13.348 -2.126 1.00 64.81 163 GLY A O 1
ATOM 1287 N N . GLU A 1 164 ? 8.222 11.828 -3.455 1.00 66.38 164 GLU A N 1
ATOM 1288 C CA . GLU A 1 164 ? 8.959 12.199 -4.671 1.00 66.38 164 GLU A CA 1
ATOM 1289 C C . GLU A 1 164 ? 8.321 13.416 -5.332 1.00 66.38 164 GLU A C 1
ATOM 1291 O O . GLU A 1 164 ? 7.096 13.513 -5.383 1.00 66.38 164 GLU A O 1
ATOM 1296 N N . ASP A 1 165 ? 9.128 14.326 -5.875 1.00 76.38 165 ASP A N 1
ATOM 1297 C CA . ASP A 1 165 ? 8.629 15.385 -6.751 1.00 76.38 165 ASP A CA 1
ATOM 1298 C C . ASP A 1 165 ? 8.455 14.859 -8.186 1.00 76.38 165 ASP A C 1
ATOM 1300 O O . ASP A 1 165 ? 9.274 14.098 -8.700 1.00 76.38 165 ASP A O 1
ATOM 1304 N N . LEU A 1 166 ? 7.401 15.303 -8.879 1.00 75.25 166 LEU A N 1
ATOM 1305 C CA . LEU A 1 166 ? 7.143 14.906 -10.269 1.00 75.25 166 LEU A CA 1
ATOM 1306 C C . LEU A 1 166 ? 8.337 15.207 -11.193 1.00 75.25 166 LEU A C 1
ATOM 1308 O O . LEU A 1 166 ? 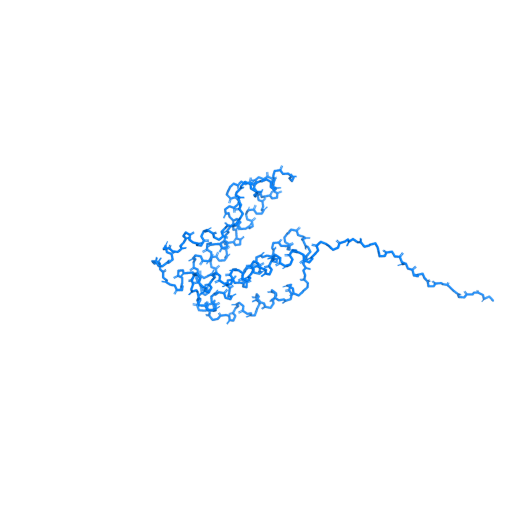8.586 14.455 -12.135 1.00 75.25 166 LEU A O 1
ATOM 1312 N N . ASN A 1 167 ? 9.061 16.308 -10.963 1.00 79.81 167 ASN A N 1
ATOM 1313 C CA . ASN A 1 167 ? 10.196 16.666 -11.811 1.00 79.81 167 ASN A CA 1
ATOM 1314 C C . ASN A 1 167 ? 11.401 15.755 -11.559 1.00 79.81 167 ASN A C 1
ATOM 1316 O O . ASN A 1 167 ? 12.120 15.458 -12.513 1.00 79.81 167 ASN A O 1
ATOM 1320 N N . GLU A 1 168 ? 11.609 15.307 -10.316 1.00 77.38 168 GLU A N 1
ATOM 1321 C CA . GLU A 1 168 ? 12.655 14.337 -9.972 1.00 77.38 168 GLU A CA 1
ATOM 1322 C C . GLU A 1 168 ? 12.410 13.029 -10.727 1.00 77.38 168 GLU A C 1
ATOM 1324 O O . GLU A 1 168 ? 13.262 12.627 -11.518 1.00 77.38 168 GLU A O 1
ATOM 1329 N N . TYR A 1 169 ? 11.199 12.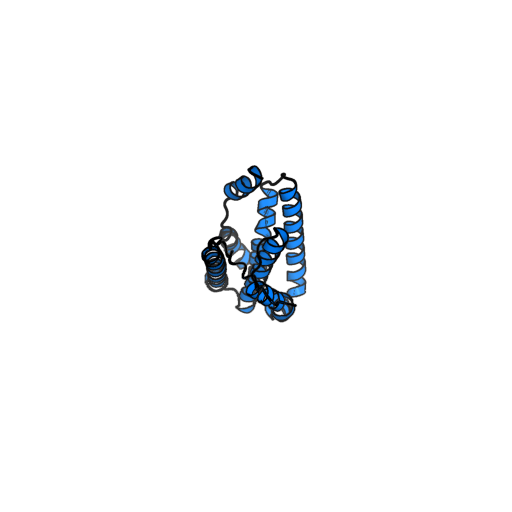474 -10.632 1.00 75.62 169 TYR A N 1
ATOM 1330 C CA . TYR A 1 169 ? 10.818 11.263 -11.362 1.00 75.62 169 TYR A CA 1
ATOM 1331 C C . TYR A 1 169 ? 10.992 11.402 -12.886 1.00 75.62 169 TYR A C 1
ATOM 1333 O O . TYR A 1 169 ? 11.603 10.551 -13.525 1.00 75.62 169 TYR A O 1
ATOM 1341 N N . ILE A 1 170 ? 10.506 12.489 -13.506 1.00 75.31 170 ILE A N 1
ATOM 1342 C CA . ILE A 1 170 ? 10.658 12.675 -14.965 1.00 75.31 170 ILE A CA 1
ATOM 1343 C C . ILE A 1 170 ? 12.144 12.714 -15.364 1.00 75.31 170 ILE A C 1
ATOM 1345 O O . ILE A 1 170 ? 12.519 12.201 -16.421 1.00 75.31 170 ILE A O 1
ATOM 1349 N N . SER A 1 171 ? 12.996 13.315 -14.530 1.00 75.56 171 SER A N 1
ATOM 1350 C CA . SER A 1 171 ? 14.423 13.464 -14.824 1.00 75.56 171 SER A CA 1
ATOM 1351 C C . SER A 1 171 ? 15.180 12.132 -14.879 1.00 75.56 171 SER A C 1
ATOM 1353 O O . SER A 1 171 ? 16.132 12.018 -15.655 1.00 75.56 171 SER A O 1
ATOM 1355 N N . GLU A 1 172 ? 14.742 11.118 -14.130 1.00 72.38 172 GLU A N 1
ATOM 1356 C CA . GLU A 1 172 ? 15.351 9.782 -14.119 1.00 72.38 172 GLU A CA 1
ATOM 1357 C C . GLU A 1 172 ? 15.213 9.087 -15.480 1.00 72.38 172 GLU A C 1
ATOM 1359 O O . GLU A 1 172 ? 16.170 8.495 -15.976 1.00 72.38 172 GLU A O 1
ATOM 1364 N N . PHE A 1 173 ? 14.069 9.257 -16.149 1.00 71.12 173 PHE A N 1
ATOM 1365 C CA . PHE A 1 173 ? 13.778 8.608 -17.433 1.00 71.12 173 PHE A CA 1
ATOM 1366 C C . PHE A 1 173 ? 14.185 9.430 -18.662 1.00 71.12 173 PHE A C 1
ATOM 1368 O O . PHE A 1 173 ? 14.298 8.881 -19.754 1.00 71.12 173 PHE A O 1
ATOM 1375 N N . CYS A 1 174 ? 14.443 10.734 -18.521 1.00 60.25 174 CYS A N 1
ATOM 1376 C CA . CYS A 1 174 ? 15.012 11.536 -19.612 1.00 60.25 174 CYS A CA 1
ATOM 1377 C C . CYS A 1 174 ? 16.500 11.236 -19.882 1.00 60.25 174 CYS A C 1
ATOM 1379 O O . CYS A 1 174 ? 17.014 11.650 -20.921 1.00 60.25 174 CYS A O 1
ATOM 1381 N N . ASN A 1 175 ? 17.189 10.562 -18.955 1.00 54.59 175 ASN A N 1
ATOM 1382 C CA . ASN A 1 175 ? 18.616 10.238 -19.048 1.00 54.59 175 ASN A CA 1
ATOM 1383 C C . ASN A 1 175 ? 18.899 8.757 -19.387 1.00 54.59 175 ASN A C 1
ATOM 1385 O O . ASN A 1 175 ? 20.071 8.372 -19.410 1.00 54.59 175 ASN A O 1
ATOM 1389 N N . ALA A 1 176 ? 17.857 7.950 -19.622 1.00 47.25 176 ALA A N 1
ATOM 1390 C CA . ALA A 1 176 ? 17.931 6.517 -19.927 1.00 47.25 176 ALA A CA 1
ATOM 1391 C C . ALA A 1 176 ? 17.980 6.216 -21.437 1.00 47.25 176 ALA A C 1
ATOM 1393 O O . ALA A 1 176 ? 17.386 6.986 -22.229 1.00 47.25 176 ALA A O 1
#

Secondary structure (DSSP, 8-state):
-------------------HHHHHHHHHHHHHHHHHIIIIIS---HHHHHHHHHHHHHHHHHHHHHHT----HHHHHHHHHIIIIIHHH-HHHHHHHHHHHHHHHHHHHHHHHHHHHHTTT---HHHHHHHTHHHHHHHHHHHHHH-HHHHHHHHHHHHTT--S-HHHHHHHHHT-

Sequence (176 aa):
MDRPEEIRHNAGAENVGSQQPDLKRGQHLHASALKDHFLTTLSLPQEAAQWLLDIWACIQLFDDVADGDRIDRDDLDRVIWATLVEMPANPFFASRSALLIPVLATQILKWQASDAIERAGNADAKTYMWRAGYYDLIAFVVQLCHGRDVAQTIAPTVLSLYGEDLNEYISEFCNA